Protein 5KVB (pdb70)

B-factor: mean 13.1, std 7.66, range [3.33, 52.36]

Foldseek 3Di:
DVVLVVVVVVQVVQLVVLCQCCLQVVPLVSNQPFWDQAAWEQEVPPGIFGHSVRSVCCSVPPNVVQFPGKHKDKDDWDWDPPDSFKIKIKIWIWMWGQTPVVRWIWIWIKIKIWMWGADPRDIHTRYIYIDTPDTDTDPPDHDDDD

Structure (mmCIF, N/CA/C/O backbone):
data_5KVB
#
_entry.id   5KVB
#
_cell.length_a   50.169
_cell.length_b   50.169
_cell.length_c   147.968
_cell.angle_alpha   90.000
_cell.angle_beta   90.000
_cell.angle_gamma   120.000
#
_symmetry.space_group_name_H-M   'H 3'
#
loop_
_entity.id
_entity.type
_entity.pdbx_description
1 polymer 'Gamma-hexachlorocyclohexane dehydrochlorinase'
2 water water
#
loop_
_atom_site.group_PDB
_atom_site.id
_atom_site.type_symbol
_atom_site.label_atom_id
_atom_site.label_alt_id
_atom_site.label_comp_id
_atom_site.label_asym_id
_atom_site.label_entity_id
_atom_site.label_seq_id
_atom_site.pdbx_PDB_ins_code
_atom_site.Cartn_x
_atom_site.Cartn_y
_atom_site.Cartn_z
_atom_site.occupancy
_atom_site.B_iso_or_equiv
_atom_site.auth_seq_id
_atom_site.auth_comp_id
_atom_site.auth_asym_id
_atom_site.auth_atom_id
_atom_site.pdbx_PDB_model_num
ATOM 1 N N . SER A 1 9 ? 10.001 0.824 40.805 1.00 21.69 2 SER A N 1
ATOM 2 C CA . SER A 1 9 ? 8.720 0.184 41.088 1.00 22.62 2 SER A CA 1
ATOM 3 C C . SER A 1 9 ? 7.966 -0.099 39.796 1.00 16.76 2 SER A C 1
ATOM 4 O O . SER A 1 9 ? 8.104 0.639 38.807 1.00 15.41 2 SER A O 1
ATOM 7 N N . ASP A 1 10 ? 7.180 -1.173 39.805 1.00 16.27 3 ASP A N 1
ATOM 8 C CA . ASP A 1 10 ? 6.394 -1.542 38.635 1.00 13.58 3 ASP A CA 1
ATOM 9 C C . ASP A 1 10 ? 5.455 -0.411 38.242 1.00 11.98 3 ASP A C 1
ATOM 10 O O . ASP A 1 10 ? 5.319 -0.110 37.061 1.00 11.38 3 ASP A O 1
ATOM 15 N N . LEU A 1 11 ? 4.824 0.226 39.225 1.00 9.31 4 LEU A N 1
ATOM 16 C CA . LEU A 1 11 ? 3.870 1.293 38.947 1.00 7.56 4 LEU A CA 1
ATOM 17 C C . LEU A 1 11 ? 4.568 2.451 38.244 1.00 9.30 4 LEU A C 1
ATOM 18 O O . LEU A 1 11 ? 4.098 2.923 37.211 1.00 8.59 4 LEU A O 1
ATOM 23 N N . ASP A 1 12 ? 5.703 2.894 38.771 1.00 9.40 5 ASP A N 1
ATOM 24 C CA . ASP A 1 12 ? 6.448 3.978 38.127 1.00 9.52 5 ASP A CA 1
ATOM 25 C C . ASP A 1 12 ? 6.880 3.614 36.710 1.00 8.61 5 ASP A C 1
ATOM 26 O O . ASP A 1 12 ?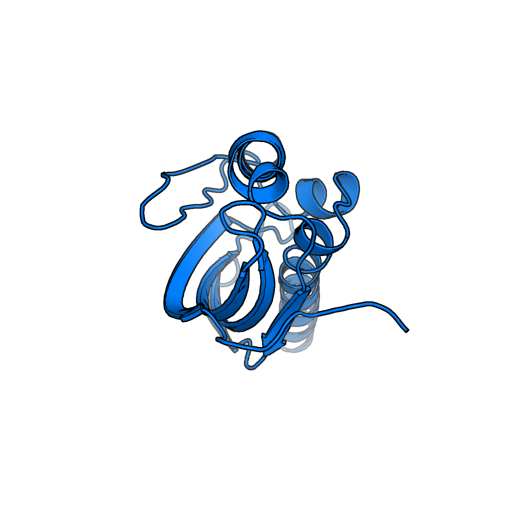 6.815 4.440 35.797 1.00 9.07 5 ASP A O 1
ATOM 31 N N . ARG A 1 13 ? 7.340 2.384 36.521 1.00 6.90 6 ARG A N 1
ATOM 32 C CA . ARG A 1 13 ? 7.775 1.926 35.207 1.00 7.37 6 ARG A CA 1
ATOM 33 C C . ARG A 1 13 ? 6.617 1.954 34.201 1.00 6.61 6 ARG A C 1
ATOM 34 O O . ARG A 1 13 ? 6.779 2.415 33.052 1.00 6.53 6 ARG A O 1
ATOM 42 N N . LEU A 1 14 ? 5.450 1.480 34.627 1.00 6.50 7 LEU A N 1
ATOM 43 C CA . LEU A 1 14 ? 4.288 1.472 33.738 1.00 5.26 7 LEU A CA 1
ATOM 44 C C . LEU A 1 14 ? 3.813 2.896 33.441 1.00 5.71 7 LEU A C 1
ATOM 45 O O . LEU A 1 14 ? 3.464 3.212 32.299 1.00 4.90 7 LEU A O 1
ATOM 50 N N . ALA A 1 15 ? 3.821 3.772 34.444 1.00 4.97 8 ALA A N 1
ATOM 51 C CA . ALA A 1 15 ? 3.427 5.162 34.220 1.00 5.56 8 ALA A CA 1
ATOM 52 C C . ALA A 1 15 ? 4.398 5.870 33.270 1.00 5.30 8 ALA A C 1
ATOM 53 O O . ALA A 1 15 ? 3.974 6.631 32.384 1.00 5.83 8 ALA A O 1
ATOM 55 N N . SER A 1 16 ? 5.687 5.575 33.411 1.00 4.22 9 SER A N 1
ATOM 56 C CA . SER A 1 16 ? 6.699 6.146 32.525 1.00 5.89 9 SER A CA 1
ATOM 57 C C . SER A 1 16 ? 6.509 5.676 31.088 1.00 4.17 9 SER A C 1
ATOM 58 O O . SER A 1 16 ? 6.530 6.494 30.154 1.00 5.46 9 SER A O 1
ATOM 61 N N . ARG A 1 17 ? 6.293 4.376 30.907 1.00 4.07 10 ARG A N 1
ATOM 62 C CA . ARG A 1 17 ? 6.041 3.845 29.564 1.00 4.70 10 ARG A CA 1
ATOM 63 C C . ARG A 1 17 ? 4.822 4.504 28.927 1.00 4.23 10 ARG A C 1
ATOM 64 O O . ARG A 1 17 ? 4.857 4.840 27.744 1.00 4.85 10 ARG A O 1
ATOM 72 N N . ALA A 1 18 ? 3.749 4.710 29.690 1.00 3.33 11 ALA A N 1
ATOM 73 C CA . ALA A 1 18 ? 2.556 5.353 29.140 1.00 4.43 11 ALA A CA 1
ATOM 74 C C . ALA A 1 18 ? 2.829 6.795 28.718 1.00 4.17 11 ALA A C 1
ATOM 75 O O . ALA A 1 18 ? 2.402 7.234 27.646 1.00 5.13 11 ALA A O 1
ATOM 77 N N . ALA A 1 19 ? 3.555 7.531 29.551 1.00 4.08 12 ALA A N 1
ATOM 78 C CA . ALA A 1 19 ? 3.893 8.909 29.225 1.00 4.24 12 ALA A CA 1
ATOM 79 C C . ALA A 1 19 ? 4.726 8.959 27.940 1.00 3.91 12 ALA A C 1
ATOM 80 O O . ALA A 1 19 ? 4.502 9.823 27.077 1.00 5.33 12 ALA A O 1
ATOM 82 N N . ILE A 1 20 ? 5.665 8.023 27.786 1.00 4.23 13 ILE A N 1
ATOM 83 C CA . ILE A 1 20 ? 6.563 8.043 26.637 1.00 4.15 13 ILE A CA 1
ATOM 84 C C . ILE A 1 20 ? 5.817 7.604 25.371 1.00 4.83 13 ILE A C 1
ATOM 85 O O . ILE A 1 20 ? 5.998 8.201 24.308 1.00 5.38 13 ILE A O 1
ATOM 90 N N . GLN A 1 21 ? 4.945 6.601 25.488 1.00 3.54 14 GLN A N 1
ATOM 91 C CA . GLN A 1 21 ? 4.101 6.200 24.360 1.00 4.75 14 GLN A CA 1
ATOM 92 C C . GLN A 1 21 ? 3.238 7.382 23.871 1.00 5.60 14 GLN A C 1
ATOM 93 O O . GLN A 1 21 ? 3.112 7.606 22.666 1.00 6.02 14 GLN A O 1
ATOM 99 N N . ASP A 1 22 ? 2.711 8.184 24.792 1.00 4.75 15 ASP A N 1
ATOM 100 C CA . ASP A 1 22 ? 1.969 9.395 24.430 1.00 4.71 15 ASP A CA 1
ATOM 101 C C . ASP A 1 22 ? 2.863 10.457 23.752 1.00 5.38 15 ASP A C 1
ATOM 102 O O . ASP A 1 22 ? 2.441 11.081 22.772 1.00 5.82 15 ASP A O 1
ATOM 107 N N . LEU A 1 23 ? 4.085 10.666 24.246 1.00 6.00 16 LEU A N 1
ATOM 108 C CA . LEU A 1 23 ? 5.012 11.611 23.592 1.00 5.52 16 LEU A CA 1
ATOM 109 C C . LEU A 1 23 ? 5.227 11.233 22.138 1.00 6.03 16 LEU A C 1
ATOM 110 O O . LEU A 1 23 ? 5.190 12.087 21.232 1.00 6.63 16 LEU A O 1
ATOM 115 N N . TYR A 1 24 ? 5.471 9.943 21.917 1.00 4.31 17 TYR A N 1
ATOM 116 C CA . TYR A 1 24 ? 5.800 9.453 20.592 1.00 4.82 17 TYR A CA 1
ATOM 117 C C . TYR A 1 24 ? 4.608 9.570 19.636 1.00 6.27 17 TYR A C 1
A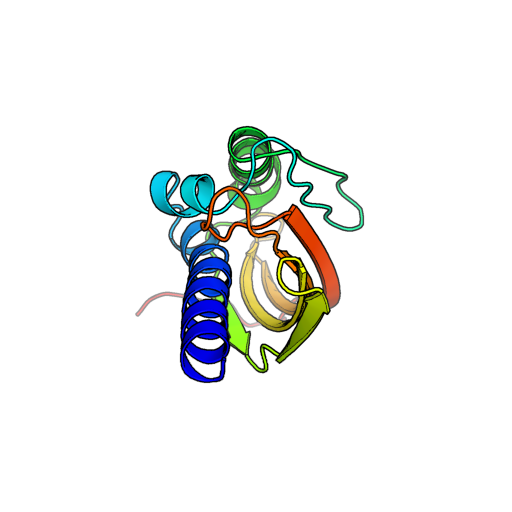TOM 118 O O . TYR A 1 24 ? 4.755 10.050 18.508 1.00 6.27 17 TYR A O 1
ATOM 127 N N . SER A 1 25 ? 3.423 9.156 20.068 1.00 5.77 18 SER A N 1
ATOM 128 C CA . SER A 1 25 ? 2.255 9.358 19.223 1.00 5.32 18 SER A CA 1
ATOM 129 C C . SER A 1 25 ? 1.991 10.847 18.972 1.00 5.16 18 SER A C 1
ATOM 130 O O . SER A 1 25 ? 1.580 11.211 17.861 1.00 5.00 18 SER A O 1
ATOM 133 N N . ASP A 1 26 ? 2.252 11.697 19.965 1.00 5.67 19 ASP A N 1
ATOM 134 C CA . ASP A 1 26 ? 2.062 13.147 19.813 1.00 5.89 19 ASP A CA 1
ATOM 135 C C . ASP A 1 26 ? 2.991 13.724 18.731 1.00 8.88 19 ASP A C 1
ATOM 136 O O . ASP A 1 26 ? 2.602 14.652 18.024 1.00 7.06 19 ASP A O 1
ATOM 141 N N . GLN A 1 27 ? 4.190 13.158 18.578 1.00 4.40 20 GLN A N 1
ATOM 142 C CA . GLN A 1 27 ? 5.077 13.582 17.499 1.00 5.15 20 GLN A CA 1
ATOM 143 C C . GLN A 1 27 ? 4.426 13.306 16.146 1.00 6.16 20 GLN A C 1
ATOM 144 O O . GLN A 1 27 ? 4.365 14.183 15.281 1.00 6.96 20 GLN A O 1
ATOM 150 N N A LEU A 1 28 ? 3.945 12.082 15.964 0.47 4.99 21 LEU A N 1
ATOM 151 N N B LEU A 1 28 ? 3.938 12.085 15.962 0.53 4.97 21 LEU A N 1
ATOM 152 C CA A LEU A 1 28 ? 3.339 11.687 14.693 0.47 6.55 21 LEU A CA 1
ATOM 153 C CA B LEU A 1 28 ? 3.348 11.699 14.680 0.53 6.53 21 LEU A CA 1
ATOM 154 C C A LEU A 1 28 ? 2.084 12.506 14.392 0.47 6.87 21 LEU A C 1
ATOM 155 C C B LEU A 1 28 ? 2.077 12.499 14.385 0.53 6.87 21 LEU A C 1
ATOM 156 O O A LEU A 1 28 ? 1.927 13.042 13.291 0.47 6.72 21 LEU A O 1
ATOM 157 O O B LEU A 1 28 ? 1.902 13.020 13.279 0.53 6.70 21 LEU A O 1
ATOM 166 N N . ILE A 1 29 ? 1.191 12.592 15.371 1.00 5.49 22 ILE A N 1
ATOM 167 C CA . ILE A 1 29 ? -0.068 13.326 15.208 1.00 5.64 22 ILE A CA 1
ATOM 168 C C . ILE A 1 29 ? 0.191 14.823 14.965 1.00 7.60 22 ILE A C 1
ATOM 169 O O . ILE A 1 29 ? -0.429 15.443 14.096 1.00 8.35 22 ILE A O 1
ATOM 174 N N . GLY A 1 30 ? 1.144 15.393 15.693 1.00 7.05 23 GLY A N 1
ATOM 175 C CA . GLY A 1 30 ? 1.461 16.809 15.538 1.00 6.34 23 GLY A CA 1
ATOM 176 C C . GLY A 1 30 ? 1.977 17.126 14.147 1.00 7.99 23 GLY A C 1
ATOM 177 O O . GLY A 1 30 ? 1.570 18.119 13.542 1.00 9.33 23 GLY A O 1
ATOM 178 N N . VAL A 1 31 ? 2.838 16.272 13.605 1.00 6.86 24 VAL A N 1
ATOM 179 C CA . VAL A 1 31 ? 3.364 16.504 12.256 1.00 7.45 24 VAL A CA 1
ATOM 180 C C . VAL A 1 31 ? 2.284 16.280 11.175 1.00 14.21 24 VAL A C 1
ATOM 181 O O . VAL A 1 31 ? 2.210 17.023 10.185 1.00 12.63 24 VAL A O 1
ATOM 185 N N . ASP A 1 32 ? 1.428 15.280 11.371 1.00 7.59 25 ASP A N 1
ATOM 186 C CA . ASP A 1 32 ? 0.402 14.942 10.380 1.00 9.39 25 ASP A CA 1
ATOM 187 C C . ASP A 1 32 ? -0.766 15.923 10.340 1.00 9.63 25 ASP A C 1
ATOM 188 O O . ASP A 1 32 ? -1.254 16.278 9.261 1.00 11.33 25 ASP A O 1
ATOM 193 N N . LYS A 1 33 ? -1.230 16.320 11.518 1.00 8.58 26 LYS A N 1
ATOM 194 C CA . LYS A 1 33 ? -2.394 17.198 11.649 1.00 10.33 26 LYS A CA 1
ATOM 195 C C . LYS A 1 33 ? -1.955 18.661 11.625 1.00 14.54 26 LYS A C 1
ATOM 196 O O . LYS A 1 33 ? -2.792 19.567 11.670 1.00 13.32 26 LYS A O 1
ATOM 202 N N . ARG A 1 34 ? -0.639 18.877 11.561 1.00 12.84 27 ARG A N 1
ATOM 203 C CA . ARG A 1 34 ? -0.044 20.218 11.593 1.00 13.48 27 ARG A CA 1
ATOM 204 C C . ARG A 1 34 ? -0.566 20.994 12.814 1.00 13.94 27 ARG A C 1
ATOM 205 O O . ARG A 1 34 ? -1.037 22.132 12.702 1.00 16.68 27 ARG A O 1
ATOM 213 N N . GLN A 1 35 ? -0.476 20.349 13.982 1.00 11.02 28 GLN A N 1
ATOM 214 C CA . GLN A 1 35 ? -0.826 20.932 15.275 1.00 10.10 28 GLN A CA 1
ATOM 215 C C . GLN A 1 35 ? 0.430 21.418 15.991 1.00 14.29 28 GLN A C 1
ATOM 216 O O . GLN A 1 35 ? 1.158 20.634 16.610 1.00 12.16 28 GLN A O 1
ATOM 222 N N . GLU A 1 36 ? 0.691 22.717 15.915 1.00 17.89 29 GLU A N 1
ATOM 223 C CA . GLU A 1 36 ? 1.956 23.234 16.419 1.00 15.87 29 GLU A CA 1
ATOM 224 C C . GLU A 1 36 ? 2.060 23.130 17.935 1.00 14.42 29 GLU A C 1
ATOM 225 O O . GLU A 1 36 ? 3.138 22.854 18.453 1.00 16.11 29 GLU A O 1
ATOM 231 N N . GLY A 1 37 ? 0.948 23.309 18.645 1.00 15.18 30 GLY A N 1
ATOM 232 C CA . GLY A 1 37 ? 0.933 23.179 20.091 1.00 13.80 30 GLY A CA 1
ATOM 233 C C . GLY A 1 37 ? 1.302 21.783 20.582 1.00 13.25 30 GLY A C 1
ATOM 234 O O . GLY A 1 37 ? 2.136 21.621 21.477 1.00 14.78 30 GLY A O 1
ATOM 235 N N . ARG A 1 38 ? 0.678 20.772 19.989 1.00 11.59 31 ARG A N 1
ATOM 236 C CA . ARG A 1 38 ? 0.965 19.391 20.356 1.00 11.40 31 ARG A CA 1
ATOM 237 C C . ARG A 1 38 ? 2.421 19.053 20.042 1.00 10.32 31 ARG A C 1
ATOM 238 O O . ARG A 1 38 ? 3.118 18.468 20.872 1.00 10.46 31 ARG A O 1
ATOM 246 N N . LEU A 1 39 ? 2.881 19.430 18.858 1.00 10.62 32 LEU A N 1
ATOM 247 C CA . LEU A 1 39 ? 4.238 19.106 18.436 1.00 8.50 32 LEU A CA 1
ATOM 248 C C . LEU A 1 39 ? 5.308 19.798 19.287 1.00 12.44 32 LEU A C 1
ATOM 249 O O . LEU A 1 39 ? 6.352 19.206 19.574 1.00 11.97 32 LEU A O 1
ATOM 254 N N . ALA A 1 40 ? 5.052 21.040 19.693 1.00 11.51 33 ALA A N 1
ATOM 255 C CA . ALA A 1 40 ? 6.031 21.780 20.490 1.00 11.88 33 ALA A CA 1
ATOM 256 C C . ALA A 1 40 ? 6.156 21.242 21.916 1.00 11.22 33 ALA A C 1
ATOM 257 O O . ALA A 1 40 ? 7.223 21.331 22.523 1.00 11.99 33 ALA A O 1
ATOM 259 N N . SER A 1 41 ? 5.072 20.668 22.433 1.00 9.50 34 SER A N 1
ATOM 260 C CA . SER A 1 41 ? 4.955 20.284 23.836 1.00 8.56 34 SER A CA 1
ATOM 261 C C . SER A 1 41 ? 5.847 19.114 24.267 1.00 8.53 34 SER A C 1
ATOM 262 O O . SER A 1 41 ? 6.074 18.925 25.461 1.00 11.09 34 SER A O 1
ATOM 265 N N . ILE A 1 42 ? 6.343 18.340 23.309 1.00 9.05 35 ILE A N 1
ATOM 266 C CA . ILE A 1 42 ? 6.970 17.050 23.607 1.00 7.57 35 ILE A CA 1
ATOM 267 C C . ILE A 1 42 ? 8.502 17.073 23.708 1.00 4.76 35 ILE A C 1
ATOM 268 O O . ILE A 1 42 ? 9.110 16.026 23.963 1.00 5.78 35 ILE A O 1
ATOM 273 N N . TRP A 1 43 ? 9.122 18.246 23.525 1.00 7.13 36 TRP A N 1
ATOM 274 C CA . TRP A 1 43 ? 10.590 18.370 23.435 1.00 6.81 36 TRP A CA 1
ATOM 275 C C . TRP A 1 43 ? 11.221 19.148 24.585 1.00 5.81 36 TRP A C 1
ATOM 276 O O . TRP A 1 43 ? 10.771 20.252 24.903 1.00 8.44 36 TRP A O 1
ATOM 287 N N . TRP A 1 44 ? 12.305 18.630 25.151 1.00 6.64 37 TRP A N 1
ATOM 288 C CA . TRP A 1 44 ? 13.159 19.483 25.995 1.00 6.40 37 TRP A CA 1
ATOM 289 C C . TRP A 1 44 ? 13.786 20.570 25.119 1.00 7.22 37 TRP A C 1
ATOM 290 O O . TRP A 1 44 ? 13.934 20.394 23.910 1.00 7.81 37 TRP A O 1
ATOM 301 N N . ASP A 1 45 ? 14.165 21.693 25.721 1.00 8.17 38 ASP A N 1
ATOM 302 C CA . ASP A 1 45 ? 14.708 22.794 24.925 1.00 8.18 38 ASP A CA 1
ATOM 303 C C . ASP A 1 45 ? 16.043 22.453 24.267 1.00 7.28 38 ASP A C 1
ATOM 304 O O . ASP A 1 45 ? 16.409 23.078 23.249 1.00 7.80 38 ASP A O 1
ATOM 309 N N . ASP A 1 46 ? 16.755 21.459 24.807 1.00 8.16 39 ASP A N 1
ATOM 310 C CA . ASP A 1 46 ? 17.998 20.997 24.193 1.00 6.97 39 ASP A CA 1
ATOM 311 C C . ASP A 1 46 ? 17.850 19.668 23.441 1.00 8.49 39 ASP A C 1
ATOM 312 O O . ASP A 1 46 ? 18.839 19.043 23.074 1.00 9.56 39 ASP A O 1
ATOM 317 N N . ALA A 1 47 ? 16.612 19.250 23.186 1.00 8.22 40 ALA A N 1
ATOM 318 C CA . ALA A 1 47 ? 16.390 18.027 22.407 1.00 8.22 40 ALA A CA 1
ATOM 319 C C . ALA A 1 47 ? 16.849 18.206 20.966 1.00 6.97 40 ALA A C 1
ATOM 320 O O . ALA A 1 47 ? 16.737 19.303 20.407 1.00 9.56 40 ALA A O 1
ATOM 322 N N . GLU A 1 48 ? 17.368 17.138 20.369 1.00 8.38 41 GLU A N 1
ATOM 323 C CA . GLU A 1 48 ? 17.843 17.177 18.991 1.00 8.38 41 GLU A CA 1
ATOM 324 C C . GLU A 1 48 ? 17.074 16.221 18.078 1.00 9.24 41 GLU A C 1
ATOM 325 O O . GLU A 1 48 ? 17.010 15.023 18.329 1.00 10.44 41 GLU A O 1
ATOM 331 N N . TRP A 1 49 ? 16.500 16.776 17.019 1.00 8.61 42 TRP A N 1
ATOM 332 C CA . TRP A 1 49 ? 15.809 15.995 15.998 1.00 9.52 42 TRP A CA 1
ATOM 333 C C . TRP A 1 49 ? 16.656 16.035 14.732 1.00 10.81 42 TRP A C 1
ATOM 334 O O . TRP A 1 49 ? 16.829 17.099 14.136 1.00 10.95 42 TRP A O 1
ATOM 345 N N A THR A 1 50 ? 17.198 14.879 14.359 0.70 10.41 43 THR A N 1
ATOM 346 N N B THR A 1 50 ? 17.200 14.890 14.340 0.30 10.53 43 THR A N 1
ATOM 347 C CA A THR A 1 50 ? 18.037 14.747 13.168 0.70 14.31 43 THR A CA 1
ATOM 348 C CA B THR A 1 50 ? 18.028 14.824 13.141 0.30 14.31 43 THR A CA 1
ATOM 349 C C A THR A 1 50 ? 17.329 13.955 12.071 0.70 15.92 43 THR A C 1
ATOM 350 C C B THR A 1 50 ? 17.381 13.958 12.066 0.30 15.99 43 THR A C 1
ATOM 351 O O A THR A 1 50 ? 16.844 12.846 12.307 0.70 17.82 43 THR A O 1
ATOM 352 O O B THR A 1 50 ? 16.971 12.821 12.312 0.30 17.63 43 THR A O 1
ATOM 359 N N . VAL A 1 51 ? 17.280 14.522 10.871 1.00 23.46 44 VAL A N 1
ATOM 360 C CA . VAL A 1 51 ? 16.765 13.799 9.719 1.00 28.91 44 VAL A CA 1
ATOM 361 C C . VAL A 1 51 ? 17.934 13.562 8.774 1.00 30.19 44 VAL A C 1
ATOM 362 O O . VAL A 1 51 ? 18.609 14.506 8.372 1.00 20.18 44 VAL A O 1
ATOM 366 N N . GLU A 1 52 ? 18.193 12.301 8.446 1.00 36.77 45 GLU A N 1
ATOM 367 C CA . GLU A 1 52 ? 19.323 11.961 7.589 1.00 29.94 45 GLU A CA 1
ATOM 368 C C . GLU A 1 52 ? 19.216 12.671 6.240 1.00 37.72 45 GLU A C 1
ATOM 369 O O . GLU A 1 52 ? 18.284 12.425 5.474 1.00 37.40 45 GLU A O 1
ATOM 371 N N . GLY A 1 53 ? 20.161 13.567 5.968 1.00 38.80 46 GLY A N 1
ATOM 372 C CA . GLY A 1 53 ? 20.177 14.305 4.718 1.00 39.33 46 GLY A CA 1
ATOM 373 C C . GLY A 1 53 ? 19.727 15.751 4.832 1.00 41.00 46 GLY A C 1
ATOM 374 O O . GLY A 1 53 ? 19.985 16.558 3.941 1.00 40.01 46 GLY A O 1
ATOM 375 N N . ILE A 1 54 ? 19.049 16.082 5.926 1.00 37.69 47 ILE A N 1
ATOM 376 C CA . ILE A 1 54 ? 18.547 17.439 6.127 1.00 35.79 47 ILE A CA 1
ATOM 377 C C . ILE A 1 54 ? 19.352 18.187 7.185 1.00 36.58 47 ILE A C 1
ATOM 378 O O . ILE A 1 54 ? 19.746 19.336 6.982 1.00 39.41 47 ILE A O 1
ATOM 383 N N . GLY A 1 55 ? 19.593 17.531 8.316 1.00 28.37 48 GLY A N 1
ATOM 384 C CA . GLY A 1 55 ? 20.387 18.126 9.376 1.00 17.97 48 GLY A CA 1
ATOM 385 C C . GLY A 1 55 ? 19.793 17.915 10.759 1.00 16.51 48 GLY A C 1
ATOM 386 O O . GLY A 1 55 ? 18.897 17.086 10.944 1.00 20.54 48 GLY A O 1
ATOM 387 N N . THR A 1 56 ? 20.304 18.676 11.724 1.00 16.03 49 THR A N 1
ATOM 388 C CA . THR A 1 56 ? 19.842 18.613 13.112 1.00 14.82 49 THR A CA 1
ATOM 389 C C . THR A 1 56 ? 19.119 19.890 13.555 1.00 14.75 49 THR A C 1
ATOM 390 O O . THR A 1 56 ? 19.634 21.002 13.387 1.00 15.27 49 THR A O 1
ATOM 394 N N . TYR A 1 57 ? 17.931 19.726 14.137 1.00 11.37 50 TYR A N 1
ATOM 395 C CA . TYR A 1 57 ? 17.136 20.843 14.635 1.00 9.92 50 TYR A CA 1
ATOM 396 C C . TYR A 1 57 ? 16.914 20.688 16.139 1.00 12.11 50 TYR A C 1
ATOM 397 O O . TYR A 1 57 ? 16.793 19.563 16.625 1.00 11.55 50 TYR A O 1
ATOM 406 N N . LYS A 1 58 ? 16.875 21.799 16.877 1.00 9.55 51 LYS A N 1
ATOM 407 C CA . LYS A 1 58 ? 16.929 21.740 18.344 1.00 10.42 51 LYS A CA 1
ATOM 408 C C . LYS A 1 58 ? 15.688 22.298 19.029 1.00 7.95 51 LYS A C 1
ATOM 409 O O . LYS A 1 58 ? 15.248 23.421 18.740 1.00 9.60 51 LYS A O 1
ATOM 415 N N . GLY A 1 59 ? 15.128 21.519 19.952 1.00 6.89 52 GLY A N 1
ATOM 416 C CA . GLY A 1 59 ? 14.040 21.978 20.790 1.00 8.11 52 GLY A CA 1
ATOM 417 C C . GLY A 1 59 ? 12.704 22.168 20.102 1.00 8.00 52 GLY A C 1
ATOM 418 O O . GLY A 1 59 ? 12.556 21.873 18.917 1.00 9.00 52 GLY A O 1
ATOM 419 N N . PRO A 1 60 ? 11.716 22.670 20.855 1.00 7.68 53 PRO A N 1
ATOM 420 C CA . PRO A 1 60 ? 10.390 22.927 20.279 1.00 10.26 53 PRO A CA 1
ATOM 421 C C . PRO A 1 60 ? 10.441 23.852 19.053 1.00 12.25 53 PRO A C 1
ATOM 422 O O . PRO A 1 60 ? 9.796 23.565 18.038 1.00 11.39 53 PRO A O 1
ATOM 426 N N . GLU A 1 61 ? 11.209 24.938 19.118 1.00 11.21 54 GLU A N 1
ATOM 427 C CA . GLU A 1 61 ? 11.243 25.862 17.978 1.00 12.80 54 GLU A CA 1
ATOM 428 C C . GLU A 1 61 ? 12.005 25.277 16.776 1.00 10.35 54 GLU A C 1
ATOM 429 O O . GLU A 1 61 ? 11.657 25.544 15.6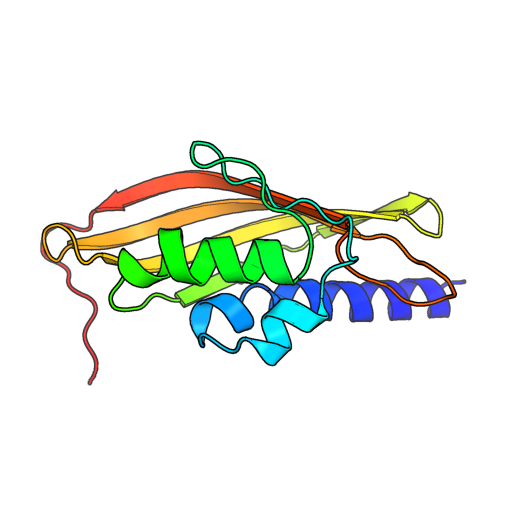12 1.00 10.95 54 GLU A O 1
ATOM 435 N N . GLY A 1 62 ? 13.020 24.458 17.032 1.00 9.60 55 GLY A N 1
ATOM 436 C CA . GLY A 1 62 ? 13.696 23.762 15.955 1.00 9.36 55 GLY A CA 1
ATOM 437 C C . GLY A 1 62 ? 12.795 22.769 15.236 1.00 11.31 55 GLY A C 1
ATOM 438 O O . GLY A 1 62 ? 12.824 22.660 13.998 1.00 10.01 55 GLY A O 1
ATOM 439 N N . ALA A 1 63 ? 12.006 22.032 16.011 1.00 10.18 56 ALA A N 1
ATOM 440 C CA . ALA A 1 63 ? 11.022 21.103 15.456 1.00 11.16 56 ALA A CA 1
ATOM 441 C C . ALA A 1 63 ? 10.034 21.835 14.548 1.00 12.80 56 ALA A C 1
ATOM 442 O O . ALA A 1 63 ? 9.741 21.376 13.438 1.00 11.68 56 ALA A O 1
ATOM 444 N N . LEU A 1 64 ? 9.536 22.981 15.002 1.00 9.58 57 LEU A N 1
ATOM 445 C CA . LEU A 1 64 ? 8.594 23.750 14.185 1.00 12.38 57 LEU A CA 1
ATOM 446 C C . LEU A 1 64 ? 9.269 24.366 12.956 1.00 14.84 57 LEU A C 1
ATOM 447 O O . LEU A 1 64 ? 8.652 24.478 11.891 1.00 13.63 57 LEU A O 1
ATOM 452 N N . ASP A 1 65 ? 10.534 24.751 13.085 1.00 13.36 58 ASP A N 1
ATOM 453 C CA . ASP A 1 65 ? 11.290 25.254 11.940 1.00 15.45 58 ASP A CA 1
ATOM 454 C C . ASP A 1 65 ? 11.428 24.182 10.856 1.00 15.19 58 ASP A C 1
ATOM 455 O O . ASP A 1 65 ? 11.218 24.440 9.668 1.00 14.74 58 ASP A O 1
ATOM 460 N N . LEU A 1 66 ? 11.775 22.972 11.271 1.00 12.95 59 LEU A N 1
ATOM 461 C CA . LEU A 1 66 ? 11.925 21.856 10.348 1.00 12.60 59 LEU A CA 1
ATOM 462 C C . LEU A 1 66 ? 10.636 21.559 9.592 1.00 14.67 59 LEU A C 1
ATOM 463 O O . LEU A 1 66 ? 10.656 21.397 8.372 1.00 14.44 59 LEU A O 1
ATOM 468 N N . VAL A 1 67 ? 9.512 21.471 10.296 1.00 11.31 60 VAL A N 1
ATOM 469 C CA . VAL A 1 67 ? 8.290 21.099 9.594 1.00 12.48 60 VAL A CA 1
ATOM 470 C C . VAL A 1 67 ? 7.732 22.274 8.773 1.00 15.93 60 VAL A C 1
ATOM 471 O O . VAL A 1 67 ? 7.311 22.075 7.635 1.00 14.94 60 VAL A O 1
ATOM 475 N N . ASN A 1 68 ? 7.775 23.500 9.290 1.00 14.92 61 ASN A N 1
ATOM 476 C CA . ASN A 1 68 ? 7.239 24.631 8.517 1.00 14.66 61 ASN A CA 1
ATOM 477 C C . ASN A 1 68 ? 8.044 25.006 7.271 1.00 20.60 61 ASN A C 1
ATOM 478 O O . ASN A 1 68 ? 7.468 25.475 6.278 1.00 17.84 61 ASN A O 1
ATOM 483 N N . ASN A 1 69 ? 9.360 24.812 7.317 1.00 17.53 62 ASN A N 1
ATOM 484 C CA . ASN A 1 69 ? 10.237 25.307 6.252 1.00 15.07 62 ASN A CA 1
ATOM 485 C C . ASN A 1 69 ? 10.787 24.229 5.314 1.00 21.10 62 ASN A C 1
ATOM 486 O O . ASN A 1 69 ? 11.057 24.504 4.146 1.00 28.55 62 ASN A O 1
ATOM 491 N N . VAL A 1 70 ? 10.961 23.013 5.818 1.00 14.22 63 VAL A N 1
ATOM 492 C CA . VAL A 1 70 ? 11.513 21.936 5.004 1.00 18.85 63 VAL A CA 1
ATOM 493 C C . VAL A 1 70 ? 10.454 20.894 4.644 1.00 24.43 63 VAL A C 1
ATOM 494 O O . VAL A 1 70 ? 10.287 20.568 3.473 1.00 21.84 63 VAL A O 1
ATOM 498 N N . VAL A 1 71 ? 9.729 20.376 5.633 1.00 15.51 64 VAL A N 1
ATOM 499 C CA . VAL A 1 71 ? 8.858 19.231 5.373 1.00 17.52 64 VAL A CA 1
ATOM 500 C C . VAL A 1 71 ? 7.495 19.607 4.796 1.00 15.11 64 VAL A C 1
ATOM 501 O O . VAL A 1 71 ? 7.166 19.181 3.683 1.00 15.32 64 VAL A O 1
ATOM 505 N N . TRP A 1 72 ? 6.703 20.388 5.526 1.00 13.49 65 TRP A N 1
ATOM 506 C CA . TRP A 1 72 ? 5.330 20.678 5.096 1.00 15.11 65 TRP A CA 1
ATOM 507 C C . TRP A 1 72 ? 5.239 21.326 3.698 1.00 16.62 65 TRP A C 1
ATOM 508 O O . TRP A 1 72 ? 4.351 20.969 2.929 1.00 16.97 65 TRP A O 1
ATOM 519 N N . PRO A 1 73 ? 6.155 22.252 3.343 1.00 14.49 66 PRO A N 1
ATOM 520 C CA . PRO A 1 73 ? 6.017 22.790 1.974 1.00 14.34 66 PRO A CA 1
ATOM 521 C C . PRO A 1 73 ? 6.221 21.753 0.868 1.00 15.16 66 PRO A C 1
ATOM 522 O O . PRO A 1 73 ? 5.769 21.986 -0.264 1.00 18.00 66 PRO A O 1
ATOM 526 N N . ARG A 1 74 ? 6.884 20.640 1.167 1.00 13.84 67 ARG A N 1
ATOM 527 C CA . ARG A 1 74 ? 7.129 19.613 0.158 1.00 16.06 67 ARG A CA 1
ATOM 528 C C . ARG A 1 74 ? 5.922 18.713 -0.087 1.00 12.33 67 ARG A C 1
ATOM 529 O O . ARG A 1 74 ? 5.902 17.985 -1.070 1.00 12.38 67 ARG A O 1
ATOM 537 N N . TRP A 1 75 ? 4.940 18.742 0.816 1.00 11.33 68 TRP A N 1
ATOM 538 C CA . TRP A 1 75 ? 3.811 17.810 0.7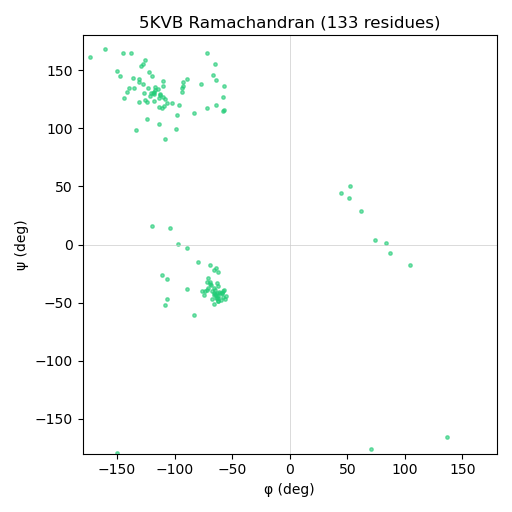60 1.00 11.77 68 TRP A CA 1
ATOM 539 C C . TRP A 1 75 ? 2.446 18.510 0.795 1.00 13.76 68 TRP A C 1
ATOM 540 O O . TRP A 1 75 ? 2.230 19.458 1.565 1.00 13.90 68 TRP A O 1
ATOM 551 N N . HIS A 1 76 ? 1.517 18.041 -0.034 1.00 10.22 69 HIS A N 1
ATOM 552 C CA . HIS A 1 76 ? 0.126 18.466 0.085 1.00 12.09 69 HIS A CA 1
ATOM 553 C C . HIS A 1 76 ? -0.446 17.959 1.405 1.00 12.17 69 HIS A C 1
ATOM 554 O O . HIS A 1 76 ? -1.151 18.686 2.111 1.00 13.95 69 HIS A O 1
ATOM 561 N N . ASP A 1 77 ? -0.135 16.703 1.720 1.00 10.03 70 ASP A N 1
ATOM 562 C CA . ASP A 1 77 ? -0.571 16.080 2.963 1.00 11.55 70 ASP A CA 1
ATOM 563 C C . ASP A 1 77 ? 0.093 14.715 3.078 1.00 8.98 70 ASP A C 1
ATOM 564 O O . ASP A 1 77 ? 0.586 14.180 2.087 1.00 9.85 70 ASP A O 1
ATOM 569 N N . PHE A 1 78 ? 0.117 14.170 4.295 1.00 8.78 71 PHE A N 1
ATOM 570 C CA A PHE A 1 78 ? 0.591 12.811 4.525 0.50 8.11 71 PHE A CA 1
ATOM 571 C CA B PHE A 1 78 ? 0.550 12.795 4.502 0.50 8.14 71 PHE A CA 1
ATOM 572 C C . PHE A 1 78 ? 0.037 12.258 5.829 1.00 8.99 71 PHE A C 1
ATOM 573 O O . PHE A 1 78 ? -0.552 12.993 6.620 1.00 9.10 71 PHE A O 1
ATOM 588 N N . ILE A 1 79 ? 0.238 10.963 6.034 1.00 7.47 72 ILE A N 1
ATOM 589 C CA . ILE A 1 79 ? -0.192 10.293 7.257 1.00 7.06 72 ILE A CA 1
ATOM 590 C C . ILE A 1 79 ? 0.909 9.321 7.665 1.00 6.42 72 ILE A C 1
ATOM 591 O O . ILE A 1 79 ? 1.471 8.616 6.830 1.00 7.75 72 ILE A O 1
ATOM 596 N N . HIS A 1 80 ? 1.243 9.320 8.959 1.00 6.20 73 HIS A N 1
ATOM 597 C CA . HIS A 1 80 ? 2.256 8.418 9.517 1.00 7.88 73 HIS A CA 1
ATOM 598 C C . HIS A 1 80 ? 1.616 7.438 10.476 1.00 7.00 73 HIS A C 1
ATOM 599 O O . HIS A 1 80 ? 1.069 7.847 11.502 1.00 10.17 73 HIS A O 1
ATOM 606 N N . TYR A 1 81 ? 1.714 6.159 10.152 1.00 4.71 74 TYR A N 1
ATOM 607 C CA . TYR A 1 81 ? 1.218 5.086 11.009 1.00 6.14 74 TYR A CA 1
ATOM 608 C C . TYR A 1 81 ? 2.368 4.491 11.829 1.00 6.86 74 TYR A C 1
ATOM 609 O O . TYR A 1 81 ? 3.259 3.842 11.275 1.00 9.46 74 TYR A O 1
ATOM 618 N N . GLY A 1 82 ? 2.346 4.708 13.145 1.00 6.14 75 GLY A N 1
ATOM 619 C CA . GLY A 1 82 ? 3.409 4.204 14.011 1.00 6.21 75 GLY A CA 1
ATOM 620 C C . GLY A 1 82 ? 3.054 2.853 14.600 1.00 8.52 75 GLY A C 1
ATOM 621 O O . GLY A 1 82 ? 1.946 2.666 15.116 1.00 9.60 75 GLY A O 1
ATOM 622 N N . THR A 1 83 ? 3.976 1.896 14.505 1.00 7.90 76 THR A N 1
ATOM 623 C CA . THR A 1 83 ? 3.785 0.564 15.090 1.00 6.85 76 THR A CA 1
ATOM 624 C C . THR A 1 83 ? 5.061 0.064 15.781 1.00 6.20 76 THR A C 1
ATOM 625 O O . THR A 1 83 ? 6.149 0.614 15.591 1.00 7.86 76 THR A O 1
ATOM 629 N N . ASN A 1 84 ? 4.913 -0.973 16.602 1.00 5.48 77 ASN A N 1
ATOM 630 C CA . ASN A 1 84 ? 6.050 -1.705 17.169 1.00 6.78 77 ASN A CA 1
ATOM 631 C C . ASN A 1 84 ? 6.964 -0.847 18.058 1.00 6.09 77 ASN A C 1
ATOM 632 O O . ASN A 1 84 ? 8.154 -1.108 18.140 1.00 7.11 77 ASN A O 1
ATOM 637 N N . LEU A 1 85 ? 6.424 0.185 18.699 1.00 5.28 78 LEU A N 1
ATOM 638 C CA . LEU A 1 85 ? 7.259 1.006 19.587 1.00 5.44 78 LEU A CA 1
ATOM 639 C C . LEU A 1 85 ? 7.764 0.188 20.760 1.00 5.79 78 LEU A C 1
ATOM 640 O O . LEU A 1 85 ? 6.978 -0.354 21.532 1.00 7.10 78 LEU A O 1
ATOM 645 N N . ARG A 1 86 ? 9.081 0.088 20.867 1.00 5.58 79 ARG A N 1
ATOM 646 C CA . ARG A 1 86 ? 9.721 -0.749 21.868 1.00 5.81 79 ARG A CA 1
ATOM 647 C C . ARG A 1 86 ? 10.677 0.100 22.706 1.00 5.58 79 ARG A C 1
ATOM 648 O O . ARG A 1 86 ? 11.582 0.747 22.158 1.00 7.13 79 ARG A O 1
ATOM 656 N N . LEU A 1 87 ? 10.458 0.104 24.021 1.00 5.00 80 LEU A N 1
ATOM 657 C CA . LEU A 1 87 ? 11.178 0.967 24.961 1.00 6.07 80 LEU A CA 1
ATOM 658 C C . LEU A 1 87 ? 12.124 0.170 25.851 1.00 8.76 80 LEU A C 1
ATOM 659 O O . LEU A 1 87 ? 11.796 -0.941 26.288 1.00 10.72 80 LEU A O 1
ATOM 664 N N . GLU A 1 88 ? 13.293 0.739 26.112 1.00 7.98 81 GLU A N 1
ATOM 665 C CA . GLU A 1 88 ? 14.253 0.150 27.049 1.00 8.31 81 GLU A CA 1
ATOM 666 C C . GLU A 1 88 ? 14.812 1.230 27.952 1.00 7.92 81 GLU A C 1
ATOM 667 O O . GLU A 1 88 ? 15.189 2.305 27.479 1.00 8.77 81 GLU A O 1
ATOM 673 N N . PHE A 1 89 ? 14.874 0.940 29.246 1.00 7.97 82 PHE A N 1
ATOM 674 C CA . PHE A 1 89 ? 15.408 1.889 30.208 1.00 10.35 82 PHE A CA 1
ATOM 675 C C . PHE A 1 89 ? 16.939 1.797 30.254 1.00 9.88 82 PHE A C 1
ATOM 676 O O . PHE A 1 89 ? 17.500 0.776 30.657 1.00 16.61 82 PHE A O 1
ATOM 684 N N . VAL A 1 90 ? 17.604 2.853 29.803 1.00 9.32 83 VAL A N 1
ATOM 685 C CA . VAL A 1 90 ? 19.061 2.953 29.887 1.00 10.00 83 VAL A CA 1
ATOM 686 C C . VAL A 1 90 ? 19.452 3.186 31.347 1.00 13.03 83 VAL A C 1
ATOM 687 O O . VAL A 1 90 ? 20.436 2.622 31.855 1.00 12.75 83 VAL A O 1
ATOM 691 N N . SER A 1 91 ? 18.647 4.010 32.009 1.00 8.51 84 SER A N 1
ATOM 692 C CA . SER A 1 91 ? 18.737 4.298 33.437 1.00 11.27 84 SER A CA 1
ATOM 693 C C . SER A 1 91 ? 17.320 4.602 33.895 1.00 12.40 84 SER A C 1
ATOM 694 O O . SER A 1 91 ? 16.394 4.588 33.083 1.00 12.23 84 SER A O 1
ATOM 697 N N . ALA A 1 92 ? 17.136 4.910 35.172 1.00 12.76 85 ALA A N 1
ATOM 698 C CA . ALA A 1 92 ? 15.802 5.235 35.670 1.00 10.07 85 ALA A CA 1
ATOM 699 C C . ALA A 1 92 ? 15.228 6.486 34.999 1.00 10.32 85 ALA A C 1
ATOM 700 O O . ALA A 1 92 ? 14.013 6.651 34.942 1.00 12.29 85 ALA A O 1
ATOM 702 N N . ASP A 1 93 ? 16.096 7.352 34.480 1.00 10.36 86 ASP A N 1
ATOM 703 C CA . ASP A 1 93 ? 15.635 8.619 33.897 1.00 10.74 86 ASP A CA 1
ATOM 704 C C . ASP A 1 93 ? 15.975 8.790 32.416 1.00 10.44 86 ASP A C 1
ATOM 705 O O . ASP A 1 93 ? 15.932 9.901 31.893 1.00 7.41 86 ASP A O 1
ATOM 710 N N . LYS A 1 94 ? 16.331 7.700 31.744 1.00 8.05 87 LYS A N 1
ATOM 711 C CA . LYS A 1 94 ? 16.655 7.772 30.326 1.00 7.18 87 LYS A CA 1
ATOM 712 C C . LYS A 1 94 ? 16.154 6.510 29.641 1.00 6.45 87 LYS A C 1
ATOM 713 O O . LYS A 1 94 ? 16.468 5.389 30.056 1.00 7.59 87 LYS A O 1
ATOM 719 N N . VAL A 1 95 ? 15.354 6.712 28.599 1.00 5.13 88 VAL A N 1
ATOM 720 C CA . VAL A 1 95 ? 14.751 5.613 27.851 1.00 5.80 88 VAL A CA 1
ATOM 721 C C . VAL A 1 95 ? 15.118 5.697 26.361 1.00 6.26 88 VAL A C 1
ATOM 722 O O . VAL A 1 95 ? 15.084 6.777 25.757 1.00 6.25 88 VAL A O 1
ATOM 726 N N . ASN A 1 96 ? 15.503 4.557 25.784 1.00 6.62 89 ASN A N 1
ATOM 727 C CA . ASN A 1 96 ? 15.650 4.393 24.340 1.00 6.50 89 ASN A CA 1
ATOM 728 C C . ASN A 1 96 ? 14.373 3.851 23.723 1.00 7.20 89 ASN A C 1
ATOM 729 O O . ASN A 1 96 ? 13.787 2.906 24.259 1.00 6.60 89 ASN A O 1
ATOM 734 N N . GLY A 1 97 ? 13.960 4.412 22.594 1.00 5.65 90 GLY A N 1
ATOM 735 C CA . GLY A 1 97 ? 12.880 3.838 21.823 1.00 5.13 90 GLY A CA 1
ATOM 736 C C . GLY A 1 97 ? 13.267 3.505 20.389 1.00 5.12 90 GLY A C 1
ATOM 737 O O . GLY A 1 97 ? 14.115 4.172 19.788 1.00 5.22 90 GLY A O 1
ATOM 738 N N . ILE A 1 98 ? 12.649 2.465 19.845 1.00 4.89 91 ILE A N 1
ATOM 739 C CA . ILE A 1 98 ? 12.705 2.179 18.418 1.00 4.86 91 ILE A CA 1
ATOM 740 C C . ILE A 1 98 ? 11.266 1.937 17.957 1.00 5.73 91 ILE A C 1
ATOM 741 O O . ILE A 1 98 ? 10.470 1.339 18.682 1.00 5.75 91 ILE A O 1
ATOM 746 N N . GLY A 1 99 ? 10.936 2.406 16.757 1.00 5.10 92 GLY A N 1
ATOM 747 C CA . GLY A 1 99 ? 9.587 2.295 16.231 1.00 5.64 92 GLY A CA 1
ATOM 748 C C . GLY A 1 99 ? 9.606 2.195 14.725 1.00 6.22 92 GLY A C 1
ATOM 749 O O . GLY A 1 99 ? 10.500 2.746 14.069 1.00 7.80 92 GLY A O 1
ATOM 750 N N . ASP A 1 100 ? 8.626 1.485 14.175 1.00 4.54 93 ASP A N 1
ATOM 751 C CA . ASP A 1 100 ? 8.512 1.314 12.726 1.00 7.06 93 ASP A CA 1
ATOM 752 C C . ASP A 1 100 ? 7.343 2.123 12.226 1.00 7.29 93 ASP A C 1
ATOM 753 O O . ASP A 1 100 ? 6.219 1.971 12.711 1.00 9.64 93 ASP A O 1
ATOM 758 N N . VAL A 1 101 ? 7.602 2.994 11.257 1.00 5.67 94 VAL A N 1
ATOM 759 C CA . VAL A 1 101 ? 6.588 3.935 10.788 1.00 7.26 94 VAL A CA 1
ATOM 760 C C . VAL A 1 101 ? 6.306 3.756 9.298 1.00 8.30 94 VAL A C 1
ATOM 761 O O . VAL A 1 101 ? 7.235 3.678 8.480 1.00 8.75 94 VAL A O 1
ATOM 765 N N . LEU A 1 102 ? 5.022 3.661 8.957 1.00 7.02 95 LEU A N 1
ATOM 766 C CA . LEU A 1 102 ? 4.577 3.590 7.561 1.00 6.19 95 LEU A CA 1
ATOM 767 C C . LEU A 1 102 ? 3.949 4.930 7.202 1.00 8.11 95 LEU A C 1
ATOM 768 O O . LEU A 1 102 ? 3.001 5.372 7.856 1.00 7.82 95 LEU A O 1
ATOM 773 N N . CYS A 1 103 ? 4.480 5.597 6.182 1.00 7.82 96 CYS A N 1
ATOM 774 C CA . CYS A 1 103 ? 3.962 6.902 5.789 1.00 7.57 96 CYS A CA 1
ATOM 775 C C . CYS A 1 103 ? 3.411 6.856 4.373 1.00 6.22 96 CYS A C 1
ATOM 776 O O . CYS A 1 103 ? 4.062 6.326 3.465 1.00 10.62 96 CYS A O 1
ATOM 779 N N . LEU A 1 104 ? 2.202 7.385 4.206 1.00 5.42 97 LEU A N 1
ATOM 780 C CA . LEU A 1 104 ? 1.599 7.547 2.881 1.00 6.66 97 LEU A CA 1
ATOM 781 C C . LEU A 1 104 ? 1.404 9.028 2.635 1.00 8.17 97 LEU A C 1
ATOM 782 O O . LEU A 1 104 ? 0.937 9.735 3.525 1.00 8.43 97 LEU A O 1
ATOM 787 N N . GLY A 1 105 ? 1.737 9.514 1.444 1.00 9.05 98 GLY A N 1
ATOM 788 C CA . GLY A 1 105 ? 1.601 10.938 1.226 1.00 9.27 98 GLY A CA 1
ATOM 789 C C . GLY A 1 105 ? 1.547 11.385 -0.213 1.00 9.08 98 GLY A C 1
ATOM 790 O O . GLY A 1 105 ? 1.824 10.622 -1.137 1.00 9.30 98 GLY A O 1
ATOM 791 N N . ASN A 1 106 ? 1.182 12.651 -0.365 1.00 9.41 99 ASN A N 1
ATOM 792 C CA . ASN A 1 106 ? 1.060 13.310 -1.658 1.00 8.93 99 ASN A CA 1
ATOM 793 C C . ASN A 1 106 ? 2.131 14.393 -1.768 1.00 9.67 99 ASN A C 1
ATOM 794 O O . ASN A 1 106 ? 2.010 15.455 -1.152 1.00 11.10 99 ASN A O 1
ATOM 799 N N . LEU A 1 107 ? 3.183 14.102 -2.527 1.00 8.64 100 LEU A N 1
ATOM 800 C CA . LEU A 1 107 ? 4.314 15.009 -2.735 1.00 12.03 100 LEU A CA 1
ATOM 801 C C . LEU A 1 107 ? 3.961 16.115 -3.730 1.00 12.52 100 LEU A C 1
ATOM 802 O O . LEU A 1 107 ? 3.324 15.846 -4.749 1.00 14.55 100 LEU A O 1
ATOM 807 N N . VAL A 1 108 ? 4.368 17.350 -3.449 1.00 10.61 101 VAL A N 1
ATOM 808 C CA . VAL A 1 108 ? 4.110 18.455 -4.381 1.00 11.35 101 VAL A CA 1
ATOM 809 C C . VAL A 1 108 ? 4.880 18.278 -5.698 1.00 12.02 101 VAL A C 1
ATOM 810 O O . VAL A 1 108 ? 4.287 18.338 -6.784 1.00 14.85 101 VAL A O 1
ATOM 814 N N . GLU A 1 109 ? 6.184 18.038 -5.596 1.00 14.51 102 GLU A N 1
ATOM 815 C CA . GLU A 1 109 ? 7.041 17.796 -6.760 1.00 18.05 102 GLU A CA 1
ATOM 816 C C . GLU A 1 109 ? 6.544 16.623 -7.609 1.00 16.32 102 GLU A C 1
ATOM 817 O O . GLU A 1 109 ? 6.530 15.480 -7.152 1.00 18.37 102 GLU A O 1
ATOM 823 N N . GLY A 1 110 ? 6.138 16.902 -8.846 1.00 15.17 103 GLY A N 1
ATOM 824 C CA . GLY A 1 110 ? 5.659 15.862 -9.740 1.00 16.12 103 GLY A CA 1
ATOM 825 C C . GLY A 1 110 ? 4.273 15.308 -9.453 1.00 11.24 103 GLY A C 1
ATOM 826 O O . GLY A 1 110 ? 3.830 14.378 -10.133 1.00 13.66 103 GLY A O 1
ATOM 827 N N . ASN A 1 111 ? 3.587 15.870 -8.454 1.00 10.98 104 ASN A N 1
ATOM 828 C CA . ASN A 1 111 ? 2.269 15.386 -8.022 1.00 11.80 104 ASN A CA 1
ATOM 829 C C . ASN A 1 111 ? 2.247 13.883 -7.736 1.00 13.24 104 ASN A C 1
ATOM 830 O O . ASN A 1 111 ? 1.273 13.199 -8.044 1.00 15.70 104 ASN A O 1
ATOM 835 N N . GLN A 1 112 ? 3.313 13.381 -7.120 1.00 11.92 105 GLN A N 1
ATOM 836 C CA . GLN A 1 112 ? 3.484 11.953 -6.899 1.00 11.84 105 GLN A CA 1
ATOM 837 C C . GLN A 1 112 ? 2.948 11.498 -5.550 1.00 12.82 105 GLN A C 1
ATOM 838 O O . GLN A 1 112 ? 3.136 12.181 -4.545 1.00 13.37 105 GLN A O 1
ATOM 844 N N . SER A 1 113 ? 2.305 10.338 -5.522 1.00 10.03 106 SER A N 1
ATOM 845 C CA . SER A 1 113 ? 2.030 9.700 -4.237 1.00 10.11 106 SER A CA 1
ATOM 846 C C . SER A 1 113 ? 3.210 8.803 -3.882 1.00 12.55 106 SER A C 1
ATOM 847 O O . SER A 1 113 ? 3.804 8.164 -4.750 1.00 11.65 106 SER A O 1
ATOM 850 N N . ILE A 1 114 ? 3.542 8.767 -2.593 1.00 8.29 107 ILE A N 1
ATOM 851 C CA . ILE A 1 114 ? 4.753 8.113 -2.096 1.00 9.57 107 ILE A CA 1
ATOM 852 C C . ILE A 1 114 ? 4.427 7.196 -0.917 1.00 7.09 107 ILE A C 1
ATOM 853 O O . ILE A 1 114 ? 3.601 7.549 -0.069 1.00 8.87 107 ILE A O 1
ATOM 858 N N . LEU A 1 115 ? 5.060 6.028 -0.876 1.00 8.81 108 LEU A N 1
ATOM 859 C CA . LEU A 1 115 ? 5.053 5.186 0.321 1.00 7.40 108 LEU A CA 1
ATOM 860 C C . LEU A 1 115 ? 6.441 5.197 0.933 1.00 10.34 108 LEU A C 1
ATOM 861 O O . LEU A 1 115 ? 7.437 4.911 0.253 1.00 10.23 108 LEU A O 1
ATOM 866 N N . ILE A 1 116 ? 6.503 5.512 2.224 1.00 7.94 109 ILE A N 1
ATOM 867 C CA . ILE A 1 116 ? 7.759 5.545 2.964 1.00 8.39 109 ILE A CA 1
ATOM 868 C C . ILE A 1 116 ? 7.706 4.526 4.105 1.00 8.31 109 ILE A C 1
ATOM 869 O O . ILE A 1 116 ? 6.712 4.461 4.848 1.00 10.30 109 ILE A O 1
ATOM 874 N N . ALA A 1 117 ? 8.741 3.701 4.208 1.00 6.89 110 ALA A N 1
ATOM 875 C CA . ALA A 1 117 ? 8.938 2.865 5.385 1.00 6.24 110 ALA A CA 1
ATOM 876 C C . ALA A 1 117 ? 10.132 3.407 6.145 1.00 7.28 110 ALA A C 1
ATOM 877 O O . ALA A 1 117 ? 11.244 3.447 5.610 1.00 8.79 110 ALA A O 1
ATOM 879 N N . ALA A 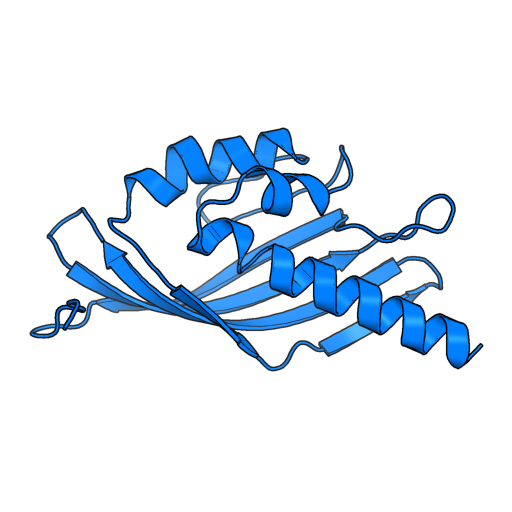1 118 ? 9.914 3.824 7.394 1.00 7.34 111 ALA A N 1
ATOM 880 C CA . ALA A 1 118 ? 10.967 4.453 8.185 1.00 7.56 111 ALA A CA 1
ATOM 881 C C . ALA A 1 118 ? 11.151 3.784 9.534 1.00 6.12 111 ALA A C 1
ATOM 882 O O . ALA A 1 118 ? 10.225 3.147 10.059 1.00 7.38 111 ALA A O 1
ATOM 884 N N . VAL A 1 119 ? 12.352 3.934 10.081 1.00 7.13 112 VAL A N 1
ATOM 885 C CA . VAL A 1 119 ? 12.622 3.555 11.456 1.00 7.37 112 VAL A CA 1
ATOM 886 C C . VAL A 1 119 ? 12.923 4.813 12.253 1.00 8.22 112 VAL A C 1
ATOM 887 O O . VAL A 1 119 ? 13.764 5.618 11.854 1.00 7.48 112 VAL A O 1
ATOM 891 N N . TYR A 1 120 ? 12.193 4.994 13.352 1.00 5.45 113 TYR A N 1
ATOM 892 C CA . TYR A 1 120 ? 12.412 6.114 14.267 1.00 5.94 113 TYR A CA 1
ATOM 893 C C . TYR A 1 120 ? 13.167 5.632 15.501 1.00 6.08 113 TYR A C 1
ATOM 894 O O . TYR A 1 120 ? 12.700 4.723 16.207 1.00 6.52 113 TYR A O 1
ATOM 903 N N . THR A 1 121 ? 14.330 6.225 15.756 1.00 5.59 114 THR A N 1
ATOM 904 C CA . THR A 1 121 ? 15.164 5.894 16.908 1.00 5.75 114 THR A CA 1
ATOM 905 C C . THR A 1 121 ? 15.142 7.093 17.860 1.00 6.12 114 THR A C 1
ATOM 906 O O . THR A 1 121 ? 15.543 8.200 17.478 1.00 7.32 114 THR A O 1
ATOM 910 N N . SER A 1 122 ? 14.631 6.894 19.072 1.00 5.98 115 SER A N 1
ATOM 911 C CA . SER A 1 122 ? 14.320 8.013 19.966 1.00 4.66 115 SER A CA 1
ATOM 912 C C . SER A 1 122 ? 14.987 7.868 21.336 1.00 4.49 115 SER A C 1
ATOM 913 O O . SER A 1 122 ? 15.364 6.773 21.731 1.00 6.28 115 SER A O 1
ATOM 916 N N . GLU A 1 123 ? 15.131 8.990 22.047 1.00 5.62 116 GLU A N 1
ATOM 917 C CA . GLU A 1 123 ? 15.592 8.999 23.426 1.00 5.77 116 GLU A CA 1
ATOM 918 C C . GLU A 1 123 ? 14.701 9.960 24.201 1.00 4.98 116 GLU A C 1
ATOM 919 O O . GLU A 1 123 ? 14.294 11.009 23.682 1.00 5.41 116 GLU A O 1
ATOM 925 N N . TYR A 1 124 ? 14.424 9.589 25.447 1.00 4.51 117 TYR A N 1
ATOM 926 C CA . TYR A 1 124 ? 13.594 10.384 26.357 1.00 4.23 117 TYR A CA 1
ATOM 927 C C . TYR A 1 124 ? 14.331 10.547 27.672 1.00 5.78 117 TYR A C 1
ATOM 928 O O . TYR A 1 124 ? 14.992 9.617 28.134 1.00 7.20 117 TYR A O 1
ATOM 937 N N A GLU A 1 125 ? 14.240 11.739 28.252 0.50 5.84 118 GLU A N 1
ATOM 938 N N B GLU A 1 125 ? 14.214 11.719 28.282 0.50 5.85 118 GLU A N 1
ATOM 939 C CA A GLU A 1 125 ? 14.843 12.007 29.553 0.50 7.06 118 GLU A CA 1
ATOM 940 C CA B GLU A 1 125 ? 14.792 11.930 29.603 0.50 7.01 118 GLU A CA 1
ATOM 941 C C A GLU A 1 125 ? 13.791 12.479 30.543 0.50 6.61 118 GLU A C 1
ATOM 942 C C B GLU A 1 125 ? 13.749 12.449 30.575 0.50 6.63 118 GLU A C 1
ATOM 943 O O A GLU A 1 125 ? 12.861 13.203 30.177 0.50 5.65 118 GLU A O 1
ATOM 944 O O B GLU A 1 125 ? 12.871 13.229 30.196 0.50 5.67 118 GLU A O 1
ATOM 955 N N A ARG A 1 126 ? 13.950 12.053 31.797 0.41 6.67 119 ARG A N 1
ATOM 956 N N B ARG A 1 126 ? 13.846 11.994 31.826 0.59 6.58 119 ARG A N 1
ATOM 957 C CA A ARG A 1 126 ? 13.097 12.486 32.896 0.41 8.26 119 ARG A CA 1
ATOM 958 C CA B ARG A 1 126 ? 13.010 12.506 32.901 0.59 8.23 119 ARG A CA 1
ATOM 959 C C A ARG A 1 126 ? 13.811 13.585 33.682 0.41 7.24 119 ARG A C 1
ATOM 960 C C B ARG A 1 126 ? 13.779 13.569 33.684 0.59 7.22 119 ARG A C 1
ATOM 961 O O A ARG A 1 126 ? 14.910 13.368 34.191 0.41 10.03 119 ARG A O 1
ATOM 962 O O B ARG A 1 126 ? 14.877 13.316 34.180 0.59 10.01 119 ARG A O 1
ATOM 977 N N . ARG A 1 127 ? 13.192 14.759 33.769 1.00 9.00 120 ARG A N 1
ATOM 978 C CA . ARG A 1 127 ? 13.796 15.889 34.477 1.00 9.54 120 ARG A CA 1
ATOM 979 C C . ARG A 1 127 ? 12.768 16.476 35.421 1.00 10.93 120 ARG A C 1
ATOM 980 O O . ARG A 1 127 ? 11.659 16.807 35.002 1.00 11.07 120 ARG A O 1
ATOM 988 N N . ASP A 1 128 ? 13.146 16.599 36.695 1.00 13.26 121 ASP A N 1
ATOM 989 C CA . ASP A 1 128 ? 12.225 16.977 37.764 1.00 15.93 121 ASP A CA 1
ATOM 990 C C . ASP A 1 128 ? 10.897 16.223 37.654 1.00 12.48 121 ASP A C 1
ATOM 991 O O . ASP A 1 128 ? 9.821 16.805 37.772 1.00 15.78 121 ASP A O 1
ATOM 996 N N . GLY A 1 129 ? 10.992 14.919 37.396 1.00 10.69 122 GLY A N 1
ATOM 997 C CA . GLY A 1 129 ? 9.827 14.054 37.402 1.00 12.40 122 GLY A CA 1
ATOM 998 C C . GLY A 1 129 ? 9.031 13.936 36.110 1.00 15.32 122 GLY A C 1
ATOM 999 O O . GLY A 1 129 ? 8.128 13.114 36.022 1.00 18.20 122 GLY A O 1
ATOM 1000 N N . VAL A 1 130 ? 9.367 14.751 35.112 1.00 8.71 123 VAL A N 1
ATOM 1001 C CA . VAL A 1 130 ? 8.604 14.846 33.867 1.00 10.93 123 VAL A CA 1
ATOM 1002 C C . VAL A 1 130 ? 9.392 14.258 32.694 1.00 7.95 123 VAL A C 1
ATOM 1003 O O . VAL A 1 130 ? 10.592 14.517 32.568 1.00 9.35 123 VAL A O 1
ATOM 1007 N N . TRP A 1 131 ? 8.723 13.477 31.832 1.00 7.24 124 TRP A N 1
ATOM 1008 C CA . TRP A 1 131 ? 9.342 12.917 30.615 1.00 6.39 124 TRP A CA 1
ATOM 1009 C C . TRP A 1 131 ? 9.120 13.788 29.381 1.00 7.95 124 TRP A C 1
ATOM 1010 O O . TRP A 1 131 ? 7.997 14.218 29.127 1.00 7.45 124 TRP A O 1
ATOM 1021 N N . LYS A 1 132 ? 10.182 14.012 28.602 1.00 6.04 125 LYS A N 1
ATOM 1022 C CA . LYS A 1 132 ? 10.073 14.591 27.253 1.00 5.74 125 LYS A CA 1
ATOM 1023 C C . LYS A 1 132 ? 11.127 13.968 26.341 1.00 4.26 125 LYS A C 1
ATOM 1024 O O . LYS A 1 132 ? 12.082 13.321 26.820 1.00 5.74 125 LYS A O 1
ATOM 1030 N N . PHE A 1 133 ? 10.953 14.144 25.030 1.00 4.44 126 PHE A N 1
ATOM 1031 C CA . PHE A 1 133 ? 12.002 13.778 24.057 1.00 4.40 126 PHE A CA 1
ATOM 1032 C C . PHE A 1 133 ? 13.317 14.482 24.336 1.00 5.06 126 PHE A C 1
ATOM 1033 O O . PHE A 1 133 ? 13.323 15.703 24.574 1.00 6.37 126 PHE A O 1
ATOM 1041 N N . SER A 1 134 ? 14.411 13.735 24.252 1.00 5.63 127 SER A N 1
ATOM 1042 C CA . SER A 1 134 ? 15.746 14.330 24.185 1.00 6.87 127 SER A CA 1
ATOM 1043 C C . SER A 1 134 ? 16.385 14.114 22.811 1.00 6.14 127 SER A C 1
ATOM 1044 O O . SER A 1 134 ? 17.254 14.888 22.413 1.00 8.41 127 SER A O 1
ATOM 1047 N N . LYS A 1 135 ? 15.990 13.060 22.098 1.00 5.74 128 LYS A N 1
ATOM 1048 C CA . LYS A 1 135 ? 16.500 12.791 20.742 1.00 7.35 128 LYS A CA 1
ATOM 1049 C C . LYS A 1 135 ? 15.460 12.119 19.846 1.00 6.48 128 LYS A C 1
ATOM 1050 O O . LYS A 1 135 ? 14.698 11.258 20.311 1.00 5.97 128 LYS A O 1
ATOM 1056 N N . LEU A 1 136 ? 15.470 12.462 18.558 1.00 6.57 129 LEU A N 1
ATOM 1057 C CA . LEU A 1 136 ? 14.753 11.688 17.542 1.00 6.45 129 LEU A CA 1
ATOM 1058 C C . LEU A 1 136 ? 15.597 11.637 16.286 1.00 7.85 129 LEU A C 1
ATOM 1059 O O . LEU A 1 136 ? 16.109 12.665 15.829 1.00 8.45 129 LEU A O 1
ATOM 1064 N N . ASN A 1 137 ? 15.744 10.427 15.756 1.00 7.77 130 ASN A N 1
ATOM 1065 C CA . ASN A 1 137 ? 16.469 10.174 14.523 1.00 9.27 130 ASN A CA 1
ATOM 1066 C C . ASN A 1 137 ? 15.524 9.422 13.599 1.00 9.49 130 ASN A C 1
ATOM 1067 O O . ASN A 1 137 ? 14.977 8.394 13.977 1.00 9.32 130 ASN A O 1
ATOM 1072 N N . GLY A 1 138 ? 15.296 9.953 12.403 1.00 11.74 131 GLY A N 1
ATOM 1073 C CA . GLY A 1 138 ? 14.465 9.275 11.427 1.00 14.33 131 GLY A CA 1
ATOM 1074 C C . GLY A 1 138 ? 15.297 8.819 10.242 1.00 16.12 131 GLY A C 1
ATOM 1075 O O . GLY A 1 138 ? 16.054 9.613 9.676 1.00 16.67 131 GLY A O 1
ATOM 1076 N N . ARG A 1 139 ? 15.167 7.542 9.889 1.00 11.36 132 ARG A N 1
ATOM 1077 C CA . ARG A 1 139 ? 15.832 6.954 8.728 1.00 13.17 132 ARG A CA 1
ATOM 1078 C C . ARG A 1 139 ? 14.824 6.253 7.813 1.00 11.25 132 ARG A C 1
ATOM 1079 O O . ARG A 1 139 ? 14.005 5.453 8.270 1.00 11.61 132 ARG A O 1
ATOM 1087 N N . MET A 1 140 ? 14.875 6.557 6.519 1.00 11.14 133 MET A N 1
ATOM 1088 C CA . MET A 1 140 ? 13.957 5.951 5.559 1.00 11.23 133 MET A CA 1
ATOM 1089 C C . MET A 1 140 ? 14.594 4.752 4.870 1.00 14.09 133 MET A C 1
ATOM 1090 O O . MET A 1 140 ? 15.626 4.889 4.198 1.00 16.90 133 MET A O 1
ATOM 1095 N N . ASN A 1 141 ? 13.979 3.582 5.032 1.00 7.90 134 ASN A N 1
ATOM 1096 C CA . ASN A 1 141 ? 14.431 2.371 4.355 1.00 10.26 134 ASN A CA 1
ATOM 1097 C C . ASN A 1 141 ? 13.784 2.177 2.986 1.00 13.82 134 ASN A C 1
ATOM 1098 O O . ASN A 1 141 ? 14.446 1.717 2.047 1.00 13.06 134 ASN A O 1
ATOM 1103 N N . TYR A 1 142 ? 12.500 2.519 2.868 1.00 8.98 135 TYR A N 1
ATOM 1104 C CA . TYR A 1 142 ? 11.814 2.604 1.567 1.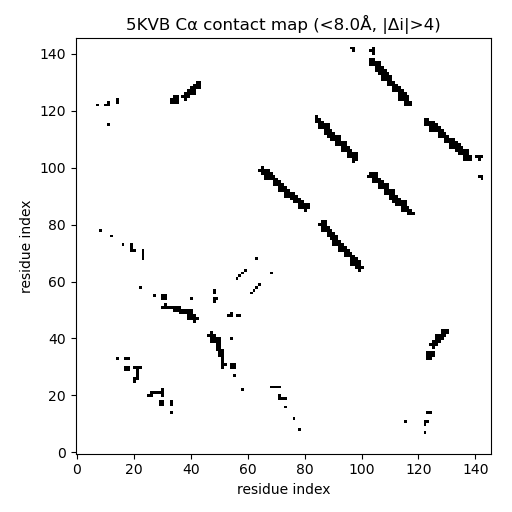00 7.81 135 TYR A CA 1
ATOM 1105 C C . TYR A 1 142 ? 11.356 4.040 1.323 1.00 8.39 135 TYR A C 1
ATOM 1106 O O . TYR A 1 142 ? 10.755 4.663 2.196 1.00 9.26 135 TYR A O 1
ATOM 1115 N N . PHE A 1 143 ? 11.612 4.555 0.127 1.00 11.05 136 PHE A N 1
ATOM 1116 C CA . PHE A 1 143 ? 10.991 5.788 -0.350 1.00 12.83 136 PHE A CA 1
ATOM 1117 C C . PHE A 1 143 ? 10.524 5.465 -1.757 1.00 10.39 136 PHE A C 1
ATOM 1118 O O . PHE A 1 143 ? 11.325 5.474 -2.700 1.00 16.07 136 PHE A O 1
ATOM 1126 N N . THR A 1 144 ? 9.244 5.154 -1.904 1.00 10.00 137 THR A N 1
ATOM 1127 C CA . THR A 1 144 ? 8.767 4.479 -3.106 1.00 11.62 137 THR A CA 1
ATOM 1128 C C . THR A 1 144 ? 7.657 5.255 -3.790 1.00 12.77 137 THR A C 1
ATOM 1129 O O . THR A 1 144 ? 6.539 5.315 -3.293 1.00 12.07 137 THR A O 1
ATOM 1133 N N . PRO A 1 145 ? 7.966 5.870 -4.944 1.00 17.82 138 PRO A N 1
ATOM 1134 C CA . PRO A 1 145 ? 6.890 6.477 -5.731 1.00 15.08 138 PRO A CA 1
ATOM 1135 C C . PRO A 1 145 ? 5.921 5.402 -6.219 1.00 17.67 138 PRO A C 1
ATOM 1136 O O . PRO A 1 145 ? 6.341 4.300 -6.573 1.00 22.03 138 PRO A O 1
ATOM 1140 N N . LEU A 1 146 ? 4.632 5.709 -6.216 1.00 15.75 139 LEU A N 1
ATOM 1141 C CA . LEU A 1 146 ? 3.617 4.722 -6.565 1.00 16.21 139 LEU A CA 1
ATOM 1142 C C . LEU A 1 146 ? 2.998 5.034 -7.920 1.00 21.80 139 LEU A C 1
ATOM 1143 O O . LEU A 1 146 ? 2.010 5.764 -7.998 1.00 20.48 139 LEU A O 1
ATOM 1148 N N . ALA A 1 147 ? 3.581 4.477 -8.978 1.00 17.34 140 ALA A N 1
ATOM 1149 C CA . ALA A 1 147 ? 3.118 4.749 -10.337 1.00 16.63 140 ALA A CA 1
ATOM 1150 C C . ALA A 1 147 ? 1.655 4.378 -10.531 1.00 15.45 140 ALA A C 1
ATOM 1151 O O . ALA A 1 147 ? 1.243 3.254 -10.247 1.00 26.64 140 ALA A O 1
ATOM 1153 N N . GLY A 1 148 ? 0.874 5.333 -11.024 1.00 16.63 141 GLY A N 1
ATOM 1154 C CA . GLY A 1 148 ? -0.515 5.078 -11.363 1.00 21.62 141 GLY A CA 1
ATOM 1155 C C . GLY A 1 148 ? -1.470 5.176 -10.191 1.00 21.52 141 GLY A C 1
ATOM 1156 O O . GLY A 1 148 ? -2.671 4.958 -10.348 1.00 28.08 141 GLY A O 1
ATOM 1157 N N . ILE A 1 149 ? -0.940 5.506 -9.018 1.00 19.49 142 ILE A N 1
ATOM 1158 C CA . ILE A 1 149 ? -1.752 5.615 -7.809 1.00 20.58 142 ILE A CA 1
ATOM 1159 C C . ILE A 1 149 ? -1.644 7.008 -7.214 1.00 16.82 142 ILE A C 1
ATOM 1160 O O . ILE A 1 149 ? -0.540 7.512 -7.002 1.00 19.95 142 ILE A O 1
ATOM 1165 N N . HIS A 1 150 ? -2.790 7.629 -6.956 1.00 12.25 143 HIS A N 1
ATOM 1166 C CA . HIS A 1 150 ? -2.827 8.930 -6.308 1.00 14.09 143 HIS A CA 1
ATOM 1167 C C . HIS A 1 150 ? -3.827 8.903 -5.161 1.00 15.29 143 HIS A C 1
ATOM 1168 O O . HIS A 1 150 ? -5.012 8.606 -5.361 1.00 15.06 143 HIS A O 1
ATOM 1175 N N . PHE A 1 151 ? -3.349 9.213 -3.957 1.00 11.55 144 PHE A N 1
ATOM 1176 C CA . PHE A 1 151 ? -4.217 9.206 -2.785 1.00 13.04 144 PHE A CA 1
ATOM 1177 C C . PHE A 1 151 ? -5.162 10.396 -2.844 1.00 13.84 144 PHE A C 1
ATOM 1178 O O . PHE A 1 151 ? -4.728 11.548 -2.830 1.00 19.19 144 PHE A O 1
ATOM 1186 N N . VAL A 1 152 ? -6.455 10.107 -2.918 1.00 11.02 145 VAL A N 1
ATOM 1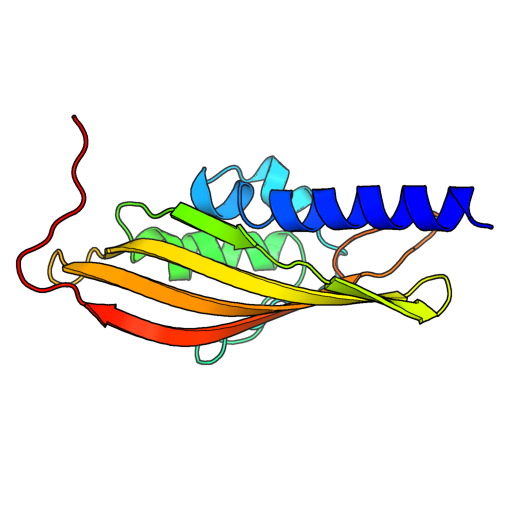187 C CA . VAL A 1 152 ? -7.483 11.133 -3.047 1.00 12.88 145 VAL A CA 1
ATOM 1188 C C . VAL A 1 152 ? -8.597 10.962 -2.001 1.00 14.20 145 VAL A C 1
ATOM 1189 O O . VAL A 1 152 ? -8.845 9.852 -1.537 1.00 11.94 145 VAL A O 1
ATOM 1193 N N . PRO A 1 153 ? -9.281 12.060 -1.638 1.00 16.01 146 PRO A N 1
ATOM 1194 C CA . PRO A 1 153 ? -10.423 11.990 -0.718 1.00 16.19 146 PRO A CA 1
ATOM 1195 C C . PRO A 1 153 ? -11.654 11.359 -1.376 1.00 20.72 146 PRO A C 1
ATOM 1196 O O . PRO A 1 153 ? -11.675 11.225 -2.602 1.00 18.87 146 PRO A O 1
ATOM 1200 N N . PRO A 1 154 ? -12.657 10.958 -0.576 1.00 18.15 147 PRO A N 1
ATOM 1201 C CA . PRO A 1 154 ? -13.905 10.427 -1.135 1.00 23.74 147 PRO A CA 1
ATOM 1202 C C . PRO A 1 154 ? -14.588 11.444 -2.040 1.00 28.00 147 PRO A C 1
ATOM 1203 O O . PRO A 1 154 ? -14.428 12.628 -1.750 1.00 24.78 147 PRO A O 1
#

Sequence (146 aa):
SDLDRLASRAAIQDLYSDQLLIGVDKRQEGRLASIWWDDAEWTTVEGIGTYK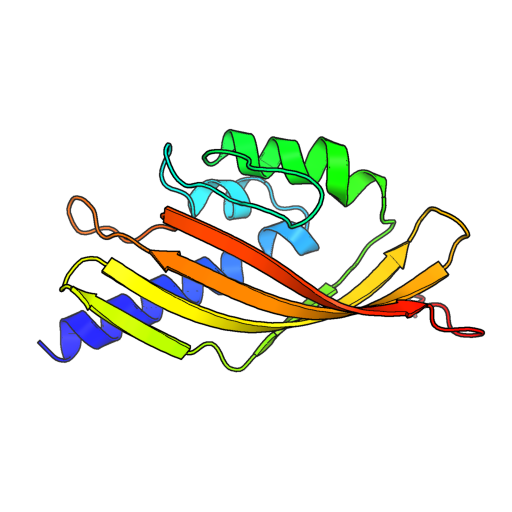GPEGALDLVNNVVWPRWHDFFIHYGTNLRLEFVSADKVNGIGDVLCLGNLVEGNQSILIAAVYTSEYEERRRDGVWKFSKLNGRMNYFTPLAGIHFVPP

Radius of gyration: 15.93 Å; Cα contacts (8 Å, |Δi|>4): 294; chains: 1; bounding box: 34×28×52 Å

Organism: NCBI:txid1114963

Nearest PDB structures (foldseek):
  5kvb-assembly1_A  TM=1.007E+00  e=4.730E-29  Novosphingobium barchaimii LL02
  3s5c-assembly1_B  TM=9.923E-01  e=3.251E-26  uncultured organism
  3a76-assembly1_A  TM=9.917E-01  e=1.476E-24  Sphingomonas paucimobilis
  3ef8-assembly1_A  TM=8.283E-01  e=3.596E-10  Novosphingobium aromaticivorans DSM 12444
  3fsd-assembly1_A-2  TM=7.973E-01  e=2.141E-04  Rhodospirillum rubrum ATCC 11170

CATH classification: 3.10.450.50

Secondary structure (DSSP, 8-state):
-HHHHHHHHHHHHHHHHHHHHHHHHT-HHHHHTTEEEEEEEEETTTEEEEHHHHHHHHIIIIIGGGEEEEEEEEEEEEEEEEETTEEEEEEEEEEEEEESGGG-EEEEEEEEEEEEEEETTEEEEEEEEEEEEEEEE-TT------

InterPro domains:
  IPR032710 NTF2-like domain superfamily [SSF54427] (3-145)
  IPR037401 SnoaL-like domain [PF13577] (6-129)

Solvent-accessible surface area: 8241 Å² total; per-residue (Å²): 115,99,142,59,100,101,58,2,80,50,40,0,76,93,20,7,52,31,3,12,60,0,10,21,108,99,70,82,59,97,0,27,59,1,4,38,114,83,1,80,21,39,28,82,89,56,34,79,50,130,4,30,149,12,1,36,64,0,0,62,98,28,29,19,78,122,24,110,75,16,49,32,110,38,72,106,49,128,9,95,73,88,58,80,73,72,0,71,1,97,3,59,5,77,3,42,2,25,24,70,132,60,92,68,2,2,50,6,26,11,33,27,55,4,20,0,37,60,83,156,54,80,17,58,0,10,114,3,56,14,115,105,90,139,101,57,74,40,105,81,88,96,72,120,115,183